Protein AF-A0A654ZUM0-F1 (afdb_monomer_lite)

Sequence (142 aa):
MLRLLRTVGMHHALGLRAAYLPCRLAPHVGALTTSLDLASGALTAGAVFERIWLRTTLLGAELQPFAASAVLSLPACEWVAPHVRAALVGGWNLLAPGHWPMMVFRIGHARAPSVRTMRQSVEAYCYAPAERSGSDSESRFA

Organism: Mycobacterium tuberculosis (NCBI:txid1773)

Secondary structure (DSSP, 8-state):
-TTGGGTSSHHHHHHIIIIIHHHHT-SEEEEEEESS-HHHHHHHHHHHHHHHHHHHHHTT-EEEEE-HHHHTTSTT-TTS-HHHHHHHHHHHHHHSTTSEEEEEEEEE--PPPS--PPPPPGGGT---PPP-----------

Foldseek 3Di:
DVVVVVPPCVVVVCCCVVPVVCCVPFPDKDWDWALDPPPVSQVVSVVVVVVVQVVLVVVQKHKDKDQCLQVLLDPVVVVRDPVSNVVSVVVVCVVPNNIRTHIMMGMGHDDDDPDDDDDDDPVVVDDDPPDPPDPPPDDDDD

InterPro domains:
  IPR000415 Nitroreductase-like [G3DSA:3.40.109.10] (1-128)

Structure (mmCIF, N/CA/C/O backbone):
data_AF-A0A654ZUM0-F1
#
_entry.id   AF-A0A654ZUM0-F1
#
loop_
_atom_site.group_PDB
_atom_site.id
_atom_site.type_symbol
_atom_site.label_atom_id
_atom_site.label_alt_id
_atom_site.label_comp_id
_atom_site.label_asym_id
_atom_site.label_entity_id
_atom_site.label_seq_id
_atom_site.pdbx_PDB_ins_code
_atom_site.Cartn_x
_atom_site.Cartn_y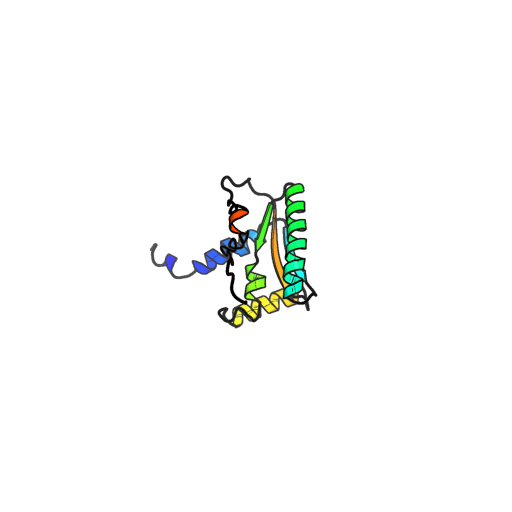
_atom_site.Cartn_z
_atom_site.occupancy
_atom_site.B_iso_or_equiv
_atom_site.auth_seq_id
_atom_site.auth_comp_id
_atom_site.auth_asym_id
_atom_site.auth_atom_id
_atom_site.pdbx_PDB_model_num
ATOM 1 N N . MET A 1 1 ? -1.273 -36.379 -12.885 1.00 46.31 1 MET A N 1
ATOM 2 C CA . MET A 1 1 ? -2.043 -35.151 -13.201 1.00 46.31 1 MET A CA 1
ATOM 3 C C . MET A 1 1 ? -1.848 -34.012 -12.186 1.00 46.31 1 MET A C 1
ATOM 5 O O . MET A 1 1 ? -1.555 -32.908 -12.612 1.00 46.31 1 MET A O 1
ATOM 9 N N . LEU A 1 2 ? -1.880 -34.252 -10.864 1.00 50.09 2 LEU A N 1
ATOM 10 C CA . LEU A 1 2 ? -1.673 -33.217 -9.818 1.00 50.09 2 LEU A CA 1
ATOM 11 C C . LEU A 1 2 ? -0.247 -32.623 -9.703 1.00 50.09 2 LEU A C 1
ATOM 13 O O . LEU A 1 2 ? -0.068 -31.580 -9.083 1.00 50.09 2 LEU A O 1
ATOM 17 N N . ARG A 1 3 ? 0.778 -33.262 -10.288 1.00 52.25 3 ARG A N 1
ATOM 18 C CA . ARG A 1 3 ? 2.171 -32.768 -10.241 1.00 52.25 3 ARG A CA 1
ATOM 19 C C . ARG A 1 3 ? 2.503 -31.730 -11.319 1.00 52.25 3 ARG A C 1
ATOM 21 O O . ARG A 1 3 ? 3.355 -30.890 -11.071 1.00 52.25 3 ARG A O 1
ATOM 28 N N . LEU A 1 4 ? 1.815 -31.753 -12.465 1.00 51.53 4 LEU A N 1
ATOM 29 C CA . LEU A 1 4 ? 2.068 -30.820 -13.575 1.00 51.53 4 LEU A CA 1
ATOM 30 C C . LEU A 1 4 ? 1.435 -29.436 -13.330 1.00 51.53 4 LEU A C 1
ATOM 32 O O . LEU A 1 4 ? 2.000 -28.415 -13.700 1.00 51.53 4 LEU A O 1
ATOM 36 N N . LEU A 1 5 ? 0.308 -29.402 -12.610 1.00 52.12 5 LEU A N 1
ATOM 37 C CA . LEU A 1 5 ? -0.351 -28.172 -12.142 1.00 52.12 5 LEU A CA 1
ATOM 38 C C . LEU A 1 5 ? 0.453 -27.425 -11.063 1.00 52.12 5 LEU A C 1
ATOM 40 O O . LEU A 1 5 ? 0.107 -26.307 -10.692 1.00 52.12 5 LEU A O 1
ATOM 44 N N . ARG A 1 6 ? 1.516 -28.042 -10.528 1.00 51.44 6 ARG A N 1
ATOM 45 C CA . ARG A 1 6 ? 2.314 -27.476 -9.436 1.00 51.44 6 ARG A CA 1
ATOM 46 C C . ARG A 1 6 ? 3.416 -26.531 -9.922 1.00 51.44 6 ARG A C 1
ATOM 48 O O . ARG A 1 6 ? 3.895 -25.722 -9.135 1.00 51.44 6 ARG A O 1
ATOM 55 N N . THR A 1 7 ? 3.806 -26.629 -11.190 1.00 55.41 7 THR A N 1
ATOM 56 C CA . THR A 1 7 ? 5.035 -26.016 -11.717 1.00 55.41 7 THR A CA 1
ATOM 57 C C . THR A 1 7 ? 4.796 -24.838 -12.656 1.00 55.41 7 THR A C 1
ATOM 59 O O . THR A 1 7 ? 5.645 -23.956 -12.725 1.00 55.41 7 THR A O 1
ATOM 62 N N . VAL A 1 8 ? 3.640 -24.747 -13.321 1.00 55.69 8 VAL A N 1
ATOM 63 C CA . VAL A 1 8 ? 3.346 -23.656 -14.266 1.00 55.69 8 VAL A CA 1
ATOM 64 C C . VAL A 1 8 ? 2.088 -22.920 -13.808 1.00 55.69 8 VAL A C 1
ATOM 66 O O . VAL A 1 8 ? 1.003 -23.486 -13.787 1.00 55.69 8 VAL A O 1
ATOM 69 N N . GLY A 1 9 ? 2.236 -21.660 -13.388 1.00 59.22 9 GLY A N 1
ATOM 70 C CA . GLY A 1 9 ? 1.107 -20.770 -13.077 1.00 59.22 9 GLY A CA 1
ATOM 71 C C . GLY A 1 9 ? 0.730 -20.607 -11.598 1.00 59.22 9 GLY A C 1
ATOM 72 O O . GLY A 1 9 ? -0.025 -19.692 -11.281 1.00 59.22 9 GLY A O 1
ATOM 73 N N . MET A 1 10 ? 1.287 -21.390 -10.664 1.00 63.22 10 MET A N 1
ATOM 74 C CA . MET A 1 10 ? 0.964 -21.250 -9.228 1.00 63.22 10 MET A CA 1
ATOM 75 C C . MET A 1 10 ? 1.381 -19.882 -8.656 1.00 63.22 10 MET A C 1
ATOM 77 O O . MET A 1 10 ? 0.653 -19.289 -7.867 1.00 63.22 10 MET A O 1
ATOM 81 N N . HIS A 1 11 ? 2.526 -19.340 -9.081 1.00 67.19 11 HIS A N 1
ATOM 82 C CA . HIS A 1 11 ? 2.980 -18.011 -8.656 1.00 67.19 11 HIS A CA 1
ATOM 83 C C . HIS A 1 11 ? 2.097 -16.888 -9.227 1.00 67.19 11 HIS A C 1
ATOM 85 O O . HIS A 1 11 ? 1.801 -15.920 -8.529 1.00 67.19 11 HIS A O 1
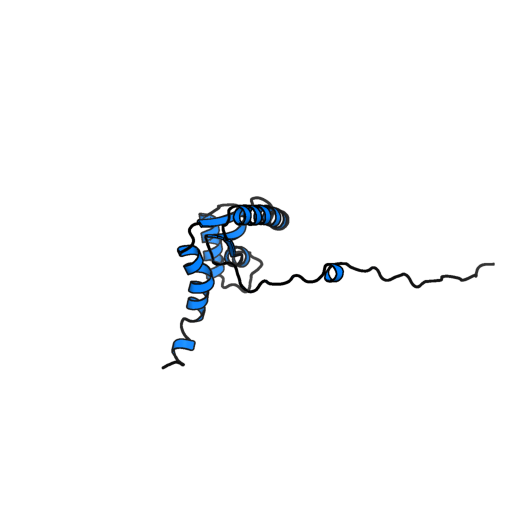ATOM 91 N N . HIS A 1 12 ? 1.580 -17.053 -10.449 1.00 67.69 12 HIS A N 1
ATOM 92 C CA . HIS A 1 12 ? 0.560 -16.158 -10.996 1.00 67.69 12 HIS A CA 1
ATOM 93 C C . HIS A 1 12 ? -0.762 -16.273 -10.234 1.00 67.69 12 HIS A C 1
ATOM 95 O O . HIS A 1 12 ? -1.378 -15.253 -9.944 1.00 67.69 12 HIS A O 1
ATOM 101 N N . ALA A 1 13 ? -1.170 -17.481 -9.838 1.00 72.69 13 ALA A N 1
ATOM 102 C CA . ALA A 1 13 ? -2.352 -17.687 -9.003 1.00 72.69 13 ALA A CA 1
ATOM 103 C C . ALA A 1 13 ? -2.206 -17.029 -7.618 1.00 72.69 13 ALA A C 1
ATOM 105 O O . ALA A 1 13 ? -3.182 -16.491 -7.090 1.00 72.69 13 ALA A O 1
ATOM 106 N N . LEU A 1 14 ? -0.991 -17.001 -7.055 1.00 73.81 14 LEU A N 1
ATOM 107 C CA . LEU A 1 14 ? -0.695 -16.262 -5.826 1.00 73.81 14 LEU A CA 1
ATOM 108 C C . LEU A 1 14 ? -0.869 -14.757 -6.026 1.00 73.81 14 LEU A C 1
ATOM 110 O O . LEU A 1 14 ? -1.609 -14.149 -5.264 1.00 73.81 14 LEU A O 1
ATOM 114 N N . GLY A 1 15 ? -0.275 -14.159 -7.062 1.00 72.88 15 GLY A N 1
ATOM 115 C CA . GLY A 1 15 ? -0.465 -12.730 -7.358 1.00 72.88 15 GLY A CA 1
ATOM 116 C C . GLY A 1 15 ? -1.926 -12.375 -7.664 1.00 72.88 15 GLY A C 1
ATOM 117 O O . GLY A 1 15 ? -2.449 -11.368 -7.175 1.00 72.88 15 GLY A O 1
ATOM 118 N N . LEU A 1 16 ? -2.613 -13.253 -8.401 1.00 79.31 16 LEU A N 1
ATOM 119 C CA . LEU A 1 16 ? -4.029 -13.127 -8.726 1.00 79.31 16 LEU A CA 1
ATOM 120 C C . LEU A 1 16 ? -4.880 -13.078 -7.454 1.00 79.31 16 LEU A C 1
ATOM 122 O O . LEU A 1 16 ? -5.684 -12.167 -7.287 1.00 79.31 16 LEU A O 1
ATOM 126 N N . ARG A 1 17 ? -4.694 -14.035 -6.541 1.00 80.12 17 ARG A N 1
ATOM 127 C CA . ARG A 1 17 ? -5.474 -14.128 -5.301 1.00 80.12 17 ARG A CA 1
ATOM 128 C C . ARG A 1 17 ? -5.042 -13.106 -4.250 1.00 80.12 17 ARG A C 1
ATOM 130 O O . ARG A 1 17 ? -5.883 -12.660 -3.479 1.00 80.12 17 ARG A O 1
ATOM 137 N N . ALA A 1 18 ? -3.758 -12.771 -4.175 1.00 77.31 18 ALA A N 1
ATOM 138 C CA . ALA A 1 18 ? -3.220 -11.929 -3.113 1.00 77.31 18 ALA A CA 1
ATOM 139 C C . ALA A 1 18 ? -3.453 -10.438 -3.362 1.00 77.31 18 ALA A C 1
ATOM 141 O O . ALA A 1 18 ? -3.658 -9.711 -2.398 1.00 77.31 18 ALA A O 1
ATOM 142 N N . ALA A 1 19 ? -3.438 -9.987 -4.619 1.00 80.25 19 ALA A N 1
ATOM 143 C CA . ALA A 1 19 ? -3.530 -8.564 -4.943 1.00 80.25 19 ALA A CA 1
ATOM 144 C C . ALA A 1 19 ? -4.611 -8.258 -5.987 1.00 80.25 19 ALA A C 1
ATOM 146 O O . ALA A 1 19 ? -5.499 -7.450 -5.729 1.00 80.25 19 ALA A O 1
ATOM 147 N N . TYR A 1 20 ? -4.592 -8.923 -7.147 1.00 84.50 20 TYR A N 1
ATOM 148 C CA . TYR A 1 20 ? -5.469 -8.541 -8.262 1.00 84.50 20 TYR A CA 1
ATOM 149 C C . TYR A 1 20 ? -6.960 -8.736 -7.959 1.00 84.50 20 TYR A C 1
ATOM 151 O O . TYR A 1 20 ? -7.751 -7.805 -8.099 1.00 84.50 20 TYR A O 1
ATOM 159 N N . LEU A 1 21 ? -7.355 -9.937 -7.536 1.00 84.75 21 LEU A N 1
ATOM 160 C CA . LEU A 1 21 ? -8.750 -10.281 -7.277 1.00 84.75 21 LEU A CA 1
ATOM 161 C C . LEU A 1 21 ? -9.317 -9.517 -6.066 1.00 84.75 21 LEU A C 1
ATOM 163 O O . LEU A 1 21 ? -10.408 -8.964 -6.200 1.00 84.75 21 LEU A O 1
ATOM 167 N N . PRO A 1 22 ? -8.601 -9.385 -4.927 1.00 83.50 22 PRO A N 1
ATOM 168 C CA . PRO A 1 22 ? -9.052 -8.542 -3.823 1.00 83.50 22 PRO A CA 1
ATOM 169 C C . PRO A 1 22 ? -9.267 -7.083 -4.217 1.00 83.50 22 PRO A C 1
ATOM 171 O O . PRO A 1 22 ? -10.251 -6.496 -3.776 1.00 83.50 22 PRO A O 1
ATOM 174 N N . CYS A 1 23 ? -8.389 -6.504 -5.044 1.00 85.50 23 CYS A N 1
ATOM 175 C CA . CYS A 1 23 ? -8.551 -5.132 -5.523 1.00 85.50 23 CYS A CA 1
ATOM 176 C C . CYS A 1 23 ? -9.704 -5.003 -6.525 1.00 85.50 23 CYS A C 1
ATOM 178 O O . CYS A 1 23 ? -10.459 -4.043 -6.451 1.00 85.50 23 CYS A O 1
ATOM 180 N N . ARG A 1 24 ? -9.893 -5.976 -7.426 1.00 87.00 24 ARG A N 1
ATOM 181 C CA . ARG A 1 24 ? -11.007 -5.974 -8.392 1.00 87.00 24 ARG A CA 1
ATOM 182 C C . ARG A 1 24 ? -12.383 -6.116 -7.752 1.00 87.00 24 ARG A C 1
ATOM 184 O O . ARG A 1 24 ? -13.346 -5.592 -8.294 1.00 87.00 24 ARG A O 1
ATOM 191 N N . LEU A 1 25 ? -12.480 -6.864 -6.658 1.00 87.75 25 LEU A N 1
ATOM 192 C CA . LEU A 1 25 ? -13.742 -7.113 -5.958 1.00 87.75 25 LEU A CA 1
ATOM 193 C C . LEU A 1 25 ? -13.992 -6.130 -4.808 1.00 87.75 25 LEU A C 1
ATOM 195 O O . LEU A 1 25 ? -15.036 -6.200 -4.163 1.00 87.75 25 LEU A O 1
ATOM 199 N N . ALA A 1 26 ? -13.035 -5.253 -4.500 1.00 88.44 26 ALA A N 1
ATOM 200 C CA . ALA A 1 26 ? -13.218 -4.262 -3.455 1.00 88.44 26 ALA A CA 1
ATOM 201 C C . ALA A 1 26 ? -14.190 -3.166 -3.915 1.00 88.44 26 ALA A C 1
ATOM 203 O O . ALA A 1 26 ? -14.039 -2.663 -5.027 1.00 88.44 26 ALA A O 1
ATOM 204 N N . PRO A 1 27 ? -15.121 -2.728 -3.048 1.00 90.12 27 PRO A N 1
ATOM 205 C CA . PRO A 1 27 ? -15.929 -1.538 -3.301 1.00 90.12 27 PRO A CA 1
ATOM 206 C C . PRO A 1 27 ? -15.075 -0.294 -3.561 1.00 90.12 27 PRO A C 1
ATOM 208 O O . PRO A 1 27 ? -15.411 0.526 -4.413 1.00 90.12 27 PRO A O 1
ATOM 211 N N . HIS A 1 28 ? -13.954 -0.168 -2.843 1.00 94.00 28 HIS A N 1
ATOM 212 C CA . HIS A 1 28 ? -13.049 0.963 -2.983 1.00 94.00 28 HIS A CA 1
ATOM 213 C C . HIS A 1 28 ? -11.590 0.512 -2.988 1.00 94.00 28 HIS A C 1
ATOM 215 O O . HIS A 1 28 ? -11.168 -0.328 -2.187 1.00 94.00 28 HIS A O 1
ATOM 221 N N . VAL A 1 29 ? -10.805 1.130 -3.866 1.00 94.56 29 VAL A N 1
ATOM 222 C CA . VAL A 1 29 ? -9.347 1.016 -3.918 1.00 94.56 29 VAL A CA 1
ATOM 223 C C . VAL A 1 29 ? -8.779 2.425 -3.845 1.00 94.56 29 VAL A C 1
ATOM 225 O O . VAL A 1 29 ? -9.236 3.317 -4.556 1.00 94.56 29 VAL A O 1
ATOM 228 N N . GLY A 1 30 ? -7.805 2.620 -2.966 1.00 94.75 30 GLY A N 1
ATOM 229 C CA . GLY A 1 30 ? -7.105 3.879 -2.781 1.00 94.75 30 GLY A CA 1
ATOM 230 C C . GLY A 1 30 ? -5.612 3.722 -3.024 1.00 94.75 30 GLY A C 1
ATOM 231 O O . GLY A 1 30 ? -5.037 2.646 -2.846 1.00 94.75 30 GLY A O 1
ATOM 232 N N . ALA A 1 31 ? -4.987 4.822 -3.422 1.00 95.62 31 ALA A N 1
ATOM 233 C CA . ALA A 1 31 ? -3.549 4.935 -3.562 1.00 95.62 31 ALA A CA 1
ATOM 234 C C . ALA A 1 31 ? -3.074 6.137 -2.746 1.00 95.62 31 ALA A C 1
ATOM 236 O O . ALA A 1 31 ? -3.634 7.226 -2.848 1.00 95.62 31 ALA A O 1
ATOM 237 N N . LEU A 1 32 ? -2.056 5.922 -1.919 1.00 96.38 32 LEU A N 1
ATOM 238 C CA . LEU A 1 32 ? -1.381 6.957 -1.156 1.00 96.38 32 LEU A CA 1
ATOM 239 C C . LEU A 1 32 ? -0.048 7.266 -1.829 1.00 96.38 32 LEU A C 1
ATOM 241 O O . LEU A 1 32 ? 0.767 6.366 -2.058 1.00 96.38 32 LEU A O 1
ATOM 245 N N . THR A 1 33 ? 0.165 8.542 -2.121 1.00 96.44 33 THR A N 1
ATOM 246 C CA . THR A 1 33 ? 1.393 9.066 -2.715 1.00 96.44 33 THR A CA 1
ATOM 247 C C . THR A 1 33 ? 1.823 10.329 -1.977 1.00 96.44 33 THR A C 1
ATOM 249 O O . THR A 1 33 ? 1.062 10.891 -1.188 1.00 96.44 33 THR A O 1
ATOM 252 N N . THR A 1 34 ? 3.057 10.767 -2.197 1.00 95.94 34 THR A N 1
ATOM 253 C CA . THR A 1 34 ? 3.602 11.971 -1.562 1.00 95.94 34 THR A CA 1
ATOM 254 C C . THR A 1 34 ? 4.476 12.753 -2.532 1.00 95.94 34 THR A C 1
ATOM 256 O O . THR A 1 34 ? 5.147 12.168 -3.376 1.00 95.94 34 THR A O 1
ATOM 259 N N . SER A 1 35 ? 4.461 14.077 -2.415 1.00 95.31 35 SER A N 1
ATOM 260 C CA . SER A 1 35 ? 5.386 14.976 -3.117 1.00 95.31 35 SER A CA 1
ATOM 261 C C . SER A 1 35 ? 6.640 15.294 -2.295 1.00 95.31 35 SER A C 1
ATOM 263 O O . SER A 1 35 ? 7.533 15.980 -2.783 1.00 95.31 35 SER A O 1
ATOM 265 N N . LEU A 1 36 ? 6.699 14.834 -1.041 1.00 95.31 36 LEU A N 1
ATOM 266 C CA . LEU A 1 36 ? 7.875 14.979 -0.184 1.00 95.31 36 LEU A CA 1
ATOM 267 C C . LEU A 1 36 ? 9.005 14.062 -0.661 1.00 95.31 36 LEU A C 1
ATOM 269 O O . LEU A 1 36 ? 8.776 13.129 -1.430 1.00 95.31 36 LEU A O 1
ATOM 273 N N . ASP A 1 37 ? 10.217 14.287 -0.157 1.00 93.19 37 ASP A N 1
ATOM 274 C CA . ASP A 1 37 ? 11.297 13.316 -0.316 1.00 93.19 37 ASP A CA 1
ATOM 275 C C . ASP A 1 37 ? 10.896 11.943 0.256 1.00 93.19 37 ASP A C 1
ATOM 277 O O . ASP A 1 37 ? 10.006 11.832 1.101 1.00 93.19 37 ASP A O 1
ATOM 281 N N . LEU A 1 38 ? 11.555 10.877 -0.201 1.00 88.00 38 LEU A N 1
ATOM 282 C CA . LEU A 1 38 ? 11.152 9.510 0.128 1.00 88.00 38 LEU A CA 1
ATOM 283 C C . LEU A 1 38 ? 11.186 9.211 1.639 1.00 88.00 38 LEU A C 1
ATOM 285 O O . LEU A 1 38 ? 10.318 8.489 2.129 1.00 88.00 38 LEU A O 1
ATOM 289 N N . ALA A 1 39 ? 12.151 9.760 2.383 1.00 90.19 39 ALA A N 1
ATOM 290 C CA . ALA A 1 39 ? 12.314 9.470 3.806 1.00 90.19 39 ALA A CA 1
ATOM 291 C C . ALA A 1 39 ? 11.255 10.192 4.652 1.00 90.19 39 ALA A C 1
ATOM 293 O O . ALA A 1 39 ? 10.503 9.548 5.391 1.00 90.19 39 ALA A O 1
ATOM 294 N N . SER A 1 40 ? 11.129 11.513 4.498 1.00 93.19 40 SER A N 1
ATOM 295 C CA . SER A 1 40 ? 10.108 12.308 5.200 1.00 93.19 40 SER A CA 1
ATOM 296 C C . SER A 1 40 ? 8.699 11.928 4.745 1.00 93.19 40 SER A C 1
ATOM 298 O O . SER A 1 40 ? 7.751 11.877 5.538 1.00 93.19 40 SER A O 1
ATOM 300 N N . GLY A 1 41 ? 8.569 11.622 3.454 1.00 93.19 41 GLY A N 1
ATOM 301 C CA . GLY A 1 41 ? 7.354 11.160 2.811 1.00 93.19 41 GLY A CA 1
ATOM 302 C C . GLY A 1 41 ? 6.850 9.852 3.398 1.00 93.19 41 GLY A C 1
ATOM 303 O O . GLY A 1 41 ? 5.669 9.777 3.717 1.00 93.19 41 GLY A O 1
ATOM 304 N N . ALA A 1 42 ? 7.720 8.865 3.626 1.00 92.25 42 ALA A N 1
ATOM 305 C CA . ALA A 1 42 ? 7.331 7.587 4.220 1.00 92.25 42 ALA A CA 1
ATOM 306 C C . ALA A 1 42 ? 6.776 7.742 5.647 1.00 92.25 42 ALA A C 1
ATOM 308 O O . ALA A 1 42 ? 5.731 7.171 5.963 1.00 92.25 42 ALA A O 1
ATOM 309 N N . LEU A 1 43 ? 7.424 8.549 6.497 1.00 94.81 43 LEU A N 1
ATOM 310 C CA . LEU A 1 43 ? 6.954 8.806 7.866 1.00 94.81 43 LEU A CA 1
ATOM 311 C C . LEU A 1 43 ? 5.605 9.535 7.873 1.00 94.81 43 LEU A C 1
ATOM 313 O O . LEU A 1 43 ? 4.662 9.119 8.549 1.00 94.81 43 LEU A O 1
ATOM 317 N N . THR A 1 44 ? 5.494 10.593 7.068 1.00 95.75 44 THR A N 1
ATOM 318 C CA . THR A 1 44 ? 4.261 11.383 6.952 1.00 95.75 44 THR A CA 1
ATOM 319 C C . THR A 1 44 ? 3.122 10.542 6.378 1.00 95.75 44 THR A C 1
ATOM 321 O O . THR A 1 44 ? 2.005 10.565 6.895 1.00 95.75 44 THR A O 1
ATOM 324 N N . ALA A 1 45 ? 3.405 9.748 5.344 1.00 95.06 45 ALA A N 1
ATOM 325 C CA . ALA A 1 45 ? 2.449 8.830 4.742 1.00 95.06 45 ALA A CA 1
ATOM 326 C C . ALA A 1 45 ? 1.982 7.771 5.742 1.00 95.06 45 ALA A C 1
ATOM 328 O O . ALA A 1 45 ? 0.792 7.481 5.777 1.00 95.06 45 ALA A O 1
ATOM 329 N N . GLY A 1 46 ? 2.870 7.249 6.594 1.00 95.19 46 GLY A N 1
ATOM 330 C CA . GLY A 1 46 ? 2.503 6.341 7.681 1.00 95.19 46 GLY A CA 1
ATOM 331 C C . GLY A 1 46 ? 1.467 6.952 8.628 1.00 95.19 46 GLY A C 1
ATOM 332 O O . GLY A 1 46 ? 0.416 6.355 8.853 1.00 95.19 46 GLY A O 1
ATOM 333 N N .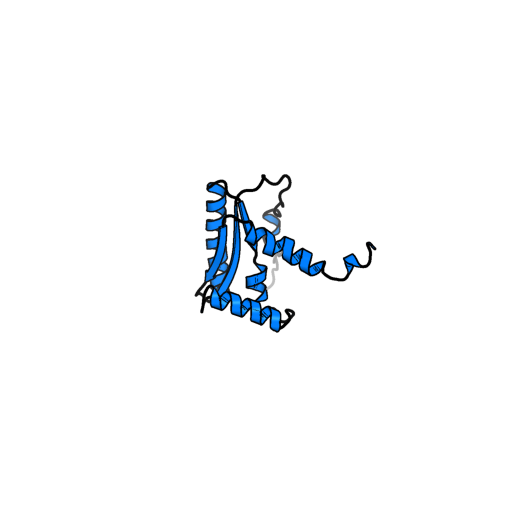 ALA A 1 47 ? 1.709 8.178 9.102 1.00 96.88 47 ALA A N 1
ATOM 334 C CA . ALA A 1 47 ? 0.786 8.884 9.994 1.00 96.88 47 ALA A CA 1
ATOM 335 C C . ALA A 1 47 ? -0.562 9.207 9.321 1.00 96.88 47 ALA A C 1
ATOM 337 O O . ALA A 1 47 ? -1.628 9.087 9.928 1.00 96.88 47 ALA A O 1
ATOM 338 N N . VAL A 1 48 ? -0.543 9.607 8.046 1.00 96.88 48 VAL A N 1
ATOM 339 C CA . VAL A 1 48 ? -1.768 9.837 7.262 1.00 96.88 48 VAL A CA 1
ATOM 340 C C . VAL A 1 48 ? -2.528 8.529 7.049 1.00 96.88 48 VAL A C 1
ATOM 342 O O . VAL A 1 48 ? -3.748 8.489 7.209 1.00 96.88 48 VAL A O 1
ATOM 345 N N . PHE A 1 49 ? -1.821 7.451 6.725 1.00 97.38 49 PHE A N 1
ATOM 346 C CA . PHE A 1 49 ? -2.414 6.145 6.483 1.00 97.38 49 PHE A CA 1
ATOM 347 C C . PHE A 1 49 ? -3.061 5.563 7.740 1.00 97.38 49 PHE A C 1
ATOM 349 O O . PHE A 1 49 ? -4.162 5.022 7.663 1.00 97.38 49 PHE A O 1
ATOM 356 N N . GLU A 1 50 ? -2.441 5.743 8.906 1.00 97.06 50 GLU A N 1
ATOM 357 C CA . GLU A 1 50 ? -3.041 5.393 10.194 1.00 97.06 50 GLU A CA 1
ATOM 358 C C . GLU A 1 50 ? -4.388 6.099 10.393 1.00 97.06 50 GLU A C 1
ATOM 360 O O . GLU A 1 50 ? -5.381 5.455 10.731 1.00 97.06 50 GLU A O 1
ATOM 365 N N . ARG A 1 51 ? -4.470 7.405 10.104 1.00 97.50 51 ARG A N 1
ATOM 366 C CA . ARG A 1 51 ? -5.730 8.164 10.204 1.00 97.50 51 ARG A CA 1
ATOM 367 C C . ARG A 1 51 ? -6.794 7.644 9.240 1.00 97.50 51 ARG A C 1
ATOM 369 O O . ARG A 1 51 ? -7.953 7.516 9.636 1.00 97.50 51 ARG A O 1
ATOM 376 N N . ILE A 1 52 ? -6.411 7.325 8.001 1.00 96.75 52 ILE A N 1
ATOM 377 C CA . ILE A 1 52 ? -7.311 6.710 7.010 1.00 96.75 52 ILE A CA 1
ATOM 378 C C . ILE A 1 52 ? -7.841 5.380 7.547 1.00 96.75 52 ILE A C 1
ATOM 380 O O . ILE A 1 52 ? -9.047 5.132 7.499 1.00 96.75 52 ILE A O 1
ATOM 384 N N . TRP A 1 53 ? -6.962 4.542 8.093 1.00 96.25 53 TRP A N 1
ATOM 385 C CA . TRP A 1 53 ? -7.336 3.245 8.639 1.00 96.25 53 TRP A CA 1
ATOM 386 C C . TRP A 1 53 ? -8.288 3.392 9.820 1.00 96.25 53 TRP A C 1
ATOM 388 O O . TRP A 1 53 ? -9.396 2.862 9.771 1.00 96.25 53 TRP A O 1
ATOM 398 N N . LEU A 1 54 ? -7.921 4.169 10.840 1.00 96.44 54 LEU A N 1
ATOM 399 C CA . LEU A 1 54 ? -8.761 4.396 12.016 1.00 96.44 54 LEU A CA 1
ATOM 400 C C . LEU A 1 54 ? -10.135 4.947 11.624 1.00 96.44 54 LEU A C 1
ATOM 402 O O . LEU A 1 54 ? -11.154 4.479 12.131 1.00 96.44 54 LEU A O 1
ATOM 406 N N . ARG A 1 55 ? -10.190 5.892 10.676 1.00 97.31 55 ARG A N 1
ATOM 407 C CA . ARG A 1 55 ? -11.462 6.438 10.194 1.00 97.31 55 ARG A CA 1
ATOM 408 C C . ARG A 1 55 ? -12.296 5.395 9.457 1.00 97.31 55 ARG A C 1
ATOM 410 O O . ARG A 1 55 ? -13.501 5.346 9.670 1.00 97.31 55 ARG A O 1
ATOM 417 N N . THR A 1 56 ? -11.671 4.564 8.628 1.00 95.44 56 THR A N 1
ATOM 418 C CA . THR A 1 56 ? -12.346 3.471 7.912 1.00 95.44 56 THR A CA 1
ATOM 419 C C . THR A 1 56 ? -12.963 2.477 8.896 1.00 95.44 56 THR A C 1
ATOM 421 O O . THR A 1 56 ? -14.141 2.143 8.773 1.00 95.44 56 THR A O 1
ATOM 424 N N . THR A 1 57 ? -12.212 2.099 9.933 1.00 93.50 57 THR A N 1
ATOM 425 C CA . THR A 1 57 ? -12.691 1.223 11.010 1.00 93.50 57 THR A CA 1
ATOM 426 C C . THR A 1 57 ? -13.872 1.840 11.761 1.00 93.50 57 THR A C 1
ATOM 428 O O . THR A 1 57 ? -14.868 1.163 12.001 1.00 93.50 57 THR A O 1
ATOM 431 N N . LEU A 1 58 ? -13.808 3.135 12.098 1.00 96.06 58 LEU A N 1
ATOM 432 C CA . LEU A 1 58 ? -14.911 3.846 12.763 1.00 96.06 58 LEU A CA 1
ATOM 433 C C . LEU A 1 58 ? -16.195 3.887 11.921 1.00 96.06 58 LEU A C 1
ATOM 435 O O . LEU A 1 58 ? -17.284 3.972 12.479 1.00 96.06 58 LEU A O 1
ATOM 439 N N . LEU A 1 59 ? -16.077 3.819 10.595 1.00 95.25 59 LEU A N 1
ATOM 440 C CA . LEU A 1 59 ? -17.211 3.756 9.670 1.00 95.25 59 LEU A CA 1
ATOM 441 C C . LEU A 1 59 ? -17.748 2.325 9.471 1.00 95.25 59 LEU A C 1
ATOM 443 O O . LEU A 1 59 ? -18.627 2.118 8.638 1.00 95.25 59 LEU A O 1
ATOM 447 N N . GLY A 1 60 ? -17.239 1.335 10.212 1.00 93.56 60 GLY A N 1
ATOM 448 C CA . GLY A 1 60 ? -17.669 -0.063 10.098 1.00 93.56 60 GLY A CA 1
ATOM 449 C C . GLY A 1 60 ? -17.175 -0.761 8.828 1.00 93.56 60 GLY A C 1
ATOM 450 O O . GLY A 1 60 ? -17.760 -1.759 8.399 1.00 93.56 60 GLY A O 1
ATOM 451 N N . ALA A 1 61 ? -16.118 -0.233 8.209 1.00 93.94 61 ALA A N 1
ATOM 452 C CA . ALA A 1 61 ? -15.473 -0.821 7.047 1.00 93.94 61 ALA A CA 1
ATOM 453 C C . ALA A 1 61 ? -14.096 -1.392 7.410 1.00 93.94 61 ALA A C 1
ATOM 455 O O . ALA A 1 61 ? -13.450 -0.993 8.376 1.00 93.94 61 ALA A O 1
ATOM 456 N N . GLU A 1 62 ? -13.643 -2.332 6.593 1.00 93.00 62 GLU A N 1
ATOM 457 C CA . GLU A 1 62 ? -12.375 -3.029 6.736 1.00 93.00 62 GLU A CA 1
ATOM 458 C C . GLU A 1 62 ? -11.387 -2.517 5.695 1.00 93.00 62 GLU A C 1
ATOM 460 O O . GLU A 1 62 ? -11.721 -2.395 4.511 1.00 93.00 62 GLU A O 1
ATOM 465 N N . LEU A 1 63 ? -10.160 -2.250 6.138 1.00 94.25 63 LEU A N 1
ATOM 466 C CA . LEU A 1 63 ? -9.070 -1.778 5.294 1.00 94.25 63 LEU A CA 1
ATOM 467 C C . LEU A 1 63 ? -7.980 -2.845 5.198 1.00 94.25 63 LEU A C 1
ATOM 469 O O . LEU A 1 63 ? -7.547 -3.398 6.208 1.00 94.25 63 LEU A O 1
ATOM 473 N N . GLN A 1 64 ? -7.494 -3.103 3.983 1.00 93.12 64 GLN A N 1
ATOM 474 C CA . GLN A 1 64 ? -6.336 -3.968 3.759 1.00 93.12 64 GLN A CA 1
ATOM 475 C C . GLN A 1 64 ? -5.242 -3.228 2.968 1.00 93.12 64 GLN A C 1
ATOM 477 O O . GLN A 1 64 ? -5.501 -2.816 1.831 1.00 93.12 64 GLN A O 1
ATOM 482 N N . PRO A 1 65 ? -4.027 -3.080 3.533 1.00 93.94 65 PRO A N 1
ATOM 483 C CA . PRO A 1 65 ? -2.888 -2.476 2.848 1.00 93.94 65 PRO A CA 1
ATOM 484 C C . PRO A 1 65 ? -2.219 -3.436 1.854 1.00 93.94 65 PRO A C 1
ATOM 486 O O . PRO A 1 65 ? -2.093 -4.636 2.098 1.00 93.94 65 PRO A O 1
ATOM 489 N N . PHE A 1 66 ? -1.694 -2.866 0.773 1.00 92.56 66 PHE A N 1
ATOM 490 C CA . PHE A 1 66 ? -0.864 -3.497 -0.251 1.00 92.56 66 PHE A CA 1
ATOM 491 C C . PHE A 1 66 ? 0.332 -2.589 -0.572 1.00 92.56 66 PHE A C 1
ATOM 493 O O . PHE A 1 66 ? 0.280 -1.719 -1.441 1.00 92.56 66 PHE A O 1
ATOM 500 N N . ALA A 1 67 ? 1.442 -2.799 0.135 1.00 90.56 67 ALA A N 1
ATOM 501 C CA . ALA A 1 67 ? 2.654 -1.994 -0.039 1.00 90.56 67 ALA A CA 1
ATOM 502 C C . ALA A 1 67 ? 3.531 -2.446 -1.221 1.00 90.56 67 ALA A C 1
ATOM 504 O O . ALA A 1 67 ? 4.371 -1.686 -1.694 1.00 90.56 67 ALA A O 1
ATOM 505 N N . ALA A 1 68 ? 3.356 -3.683 -1.702 1.00 90.94 68 ALA A N 1
ATOM 506 C CA . ALA A 1 68 ? 4.297 -4.312 -2.628 1.00 90.94 68 ALA A CA 1
ATOM 507 C C . ALA A 1 68 ? 4.498 -3.510 -3.923 1.00 90.94 68 ALA A C 1
ATOM 509 O O . ALA A 1 68 ? 5.633 -3.294 -4.327 1.00 90.94 68 ALA A O 1
ATOM 510 N N . SER A 1 69 ? 3.431 -3.013 -4.556 1.00 92.00 69 SER A N 1
ATOM 511 C CA . SER A 1 69 ? 3.564 -2.237 -5.798 1.00 92.00 69 SER A CA 1
ATOM 512 C C . SER A 1 69 ? 4.324 -0.922 -5.610 1.00 92.00 69 SER A C 1
ATOM 514 O O . SER A 1 69 ? 4.976 -0.473 -6.548 1.00 92.00 69 SER A O 1
ATOM 516 N N . ALA A 1 70 ? 4.254 -0.304 -4.428 1.00 93.38 70 ALA A N 1
ATOM 517 C CA . ALA A 1 70 ? 5.012 0.898 -4.095 1.00 93.38 70 ALA A CA 1
ATOM 518 C C . ALA A 1 70 ? 6.483 0.551 -3.824 1.00 93.38 70 ALA A C 1
ATOM 520 O O . ALA A 1 70 ? 7.373 1.062 -4.499 1.00 93.38 70 ALA A O 1
ATOM 521 N N . VAL A 1 71 ? 6.742 -0.397 -2.919 1.00 92.62 71 VAL A N 1
ATOM 522 C CA . VAL A 1 71 ? 8.105 -0.791 -2.520 1.00 92.62 71 VAL A CA 1
ATOM 523 C C . VAL A 1 71 ? 8.902 -1.347 -3.699 1.00 92.62 71 VAL A C 1
ATOM 525 O O . VAL A 1 71 ? 10.028 -0.924 -3.933 1.00 92.62 71 VAL A O 1
ATOM 528 N N . LEU A 1 72 ? 8.311 -2.245 -4.492 1.00 93.75 72 LEU A N 1
ATOM 529 C CA . LEU A 1 72 ? 8.998 -2.899 -5.613 1.00 93.75 72 LEU A CA 1
ATOM 530 C C . LEU A 1 72 ? 9.240 -1.967 -6.812 1.00 93.75 72 LEU A C 1
ATOM 532 O O . LEU A 1 72 ? 9.952 -2.341 -7.742 1.00 93.75 72 LEU A O 1
ATOM 536 N N . SER A 1 73 ? 8.652 -0.767 -6.801 1.00 92.88 73 SER A N 1
ATOM 537 C CA . SER A 1 73 ? 8.934 0.279 -7.790 1.00 92.88 73 SER A CA 1
ATOM 538 C C . SER A 1 73 ? 10.179 1.103 -7.444 1.00 92.88 73 SER A C 1
ATOM 540 O O . SER A 1 73 ? 10.713 1.796 -8.310 1.00 92.88 73 SER A O 1
ATOM 542 N N . LEU A 1 74 ? 10.664 1.015 -6.199 1.00 89.38 74 LEU A N 1
ATOM 543 C CA . LEU A 1 74 ? 11.802 1.797 -5.734 1.00 89.38 74 LEU A CA 1
ATOM 544 C C . LEU A 1 74 ? 13.112 1.331 -6.391 1.00 89.38 74 LEU A C 1
ATOM 546 O O . LEU A 1 74 ? 13.323 0.125 -6.556 1.00 89.38 74 LEU A O 1
ATOM 550 N N . PRO A 1 75 ? 14.047 2.257 -6.683 1.00 85.56 75 PRO A N 1
ATOM 551 C CA . PRO A 1 75 ? 15.356 1.911 -7.239 1.00 85.56 75 PRO A CA 1
ATOM 552 C C . PRO A 1 75 ? 16.156 0.930 -6.372 1.00 85.56 75 PRO A C 1
ATOM 554 O O . PRO A 1 75 ? 16.843 0.071 -6.910 1.00 85.56 75 PRO A O 1
ATOM 557 N N . ALA A 1 76 ? 16.010 1.010 -5.044 1.00 87.38 76 ALA A N 1
ATOM 558 C CA . ALA A 1 76 ? 16.720 0.164 -4.080 1.00 87.38 76 ALA A CA 1
ATOM 559 C C . ALA A 1 76 ? 16.337 -1.330 -4.145 1.00 87.38 76 ALA A C 1
ATOM 561 O O . ALA A 1 76 ? 17.023 -2.179 -3.579 1.00 87.38 76 ALA A O 1
ATOM 562 N N . CYS A 1 77 ? 15.241 -1.682 -4.823 1.00 88.12 77 CYS A N 1
ATOM 563 C CA . CYS A 1 77 ? 14.828 -3.068 -5.034 1.00 88.12 77 CYS A CA 1
ATOM 564 C C . CYS A 1 77 ? 15.496 -3.652 -6.293 1.00 88.12 77 CYS A C 1
ATOM 566 O O . CYS A 1 77 ? 14.832 -3.992 -7.276 1.00 88.12 77 CYS A O 1
ATOM 568 N N . GLU A 1 78 ? 16.825 -3.769 -6.269 1.00 88.25 78 GLU A N 1
ATOM 569 C CA . GLU A 1 78 ? 17.638 -4.217 -7.414 1.00 88.25 78 GLU A CA 1
ATOM 570 C C . GLU A 1 78 ? 17.349 -5.664 -7.841 1.00 88.25 78 GLU A C 1
ATOM 572 O O . GLU A 1 78 ? 17.451 -6.004 -9.018 1.00 88.25 78 GLU A O 1
ATOM 577 N N . TRP A 1 79 ? 16.910 -6.499 -6.898 1.00 90.94 79 TRP A N 1
ATOM 578 C CA . TRP A 1 79 ? 16.531 -7.897 -7.120 1.00 90.94 79 TRP A CA 1
ATOM 579 C C . TRP A 1 79 ? 15.228 -8.065 -7.923 1.00 90.94 79 TRP A C 1
ATOM 581 O O . TRP A 1 79 ? 14.909 -9.170 -8.365 1.00 90.94 79 TRP A O 1
ATOM 591 N N . VAL A 1 80 ? 14.458 -6.990 -8.125 1.00 92.12 80 VAL A N 1
ATOM 592 C CA . VAL A 1 80 ? 13.255 -7.006 -8.965 1.00 92.12 80 VAL A CA 1
ATOM 593 C C . VAL A 1 80 ? 13.663 -6.937 -10.433 1.00 92.12 80 VAL A C 1
ATOM 595 O O . VAL A 1 80 ? 14.403 -6.041 -10.846 1.00 92.12 80 VAL A O 1
ATOM 598 N N . ALA A 1 81 ? 13.127 -7.855 -11.243 1.00 93.69 81 ALA A N 1
ATOM 599 C CA . ALA A 1 81 ? 13.400 -7.903 -12.675 1.00 93.69 81 ALA A CA 1
ATOM 600 C C . ALA A 1 81 ? 13.145 -6.528 -13.342 1.00 93.69 81 ALA A C 1
ATOM 602 O O . ALA A 1 81 ? 12.078 -5.942 -13.122 1.00 93.69 81 ALA A O 1
ATOM 603 N N . PRO A 1 82 ? 14.064 -6.015 -14.191 1.00 93.12 82 PRO A N 1
ATOM 604 C CA . PRO A 1 82 ? 13.989 -4.643 -14.704 1.00 93.12 82 PRO A CA 1
ATOM 605 C C . PRO A 1 82 ? 12.668 -4.292 -15.395 1.00 93.12 82 PRO A C 1
ATOM 607 O O . PRO A 1 82 ? 12.131 -3.210 -15.181 1.00 93.12 82 PRO A O 1
ATOM 610 N N . HIS A 1 83 ? 12.108 -5.222 -16.173 1.00 94.06 83 HIS A N 1
ATOM 611 C CA . HIS A 1 83 ? 10.834 -5.016 -16.866 1.00 94.06 83 HIS A CA 1
ATOM 612 C C . HIS A 1 83 ? 9.640 -4.916 -15.899 1.00 94.06 83 HIS A C 1
ATOM 614 O O . HIS A 1 83 ? 8.726 -4.132 -16.141 1.00 94.06 83 HIS A O 1
ATOM 620 N N . VAL A 1 84 ? 9.654 -5.657 -14.782 1.00 93.12 84 VAL A N 1
ATOM 621 C CA . VAL A 1 84 ? 8.614 -5.571 -13.742 1.00 93.12 84 VAL A CA 1
ATOM 622 C C . VAL A 1 84 ? 8.695 -4.224 -13.039 1.00 93.12 84 VAL A C 1
ATOM 624 O O . VAL A 1 84 ? 7.678 -3.548 -12.898 1.00 93.12 84 VAL A O 1
ATOM 627 N N . ARG A 1 85 ? 9.902 -3.796 -12.649 1.00 94.50 85 ARG A N 1
ATOM 628 C CA . ARG A 1 85 ? 10.103 -2.480 -12.029 1.00 94.50 85 ARG A CA 1
ATOM 629 C C . ARG A 1 85 ? 9.676 -1.356 -12.973 1.00 94.50 85 ARG A C 1
ATOM 631 O O . ARG A 1 85 ? 8.950 -0.466 -12.548 1.00 94.50 85 ARG A O 1
ATOM 638 N N . ALA A 1 86 ? 10.051 -1.425 -14.251 1.00 94.38 86 ALA A N 1
ATOM 639 C CA . ALA A 1 86 ? 9.643 -0.446 -15.258 1.00 94.38 86 ALA A CA 1
ATOM 640 C C . ALA A 1 86 ? 8.114 -0.376 -15.416 1.00 94.38 86 ALA A C 1
ATOM 642 O O . ALA A 1 86 ? 7.558 0.719 -15.466 1.00 94.38 86 ALA A O 1
ATOM 643 N N . ALA A 1 87 ? 7.424 -1.521 -15.425 1.00 95.44 87 ALA A N 1
ATOM 644 C CA . ALA A 1 87 ? 5.964 -1.561 -15.471 1.00 95.44 87 ALA A CA 1
ATOM 645 C C . ALA A 1 87 ? 5.319 -0.947 -14.215 1.00 95.44 87 ALA A C 1
ATOM 647 O O . ALA A 1 87 ? 4.356 -0.190 -14.331 1.00 95.44 87 ALA A O 1
ATOM 648 N N . LEU A 1 88 ? 5.859 -1.225 -13.022 1.00 94.81 88 LEU A N 1
ATOM 649 C CA . LEU A 1 88 ? 5.382 -0.634 -11.767 1.00 94.81 88 LEU A CA 1
ATOM 650 C C . LEU A 1 88 ? 5.583 0.885 -11.740 1.00 94.81 88 LEU A C 1
ATOM 652 O O . LEU A 1 88 ? 4.646 1.615 -11.427 1.00 94.81 88 LEU A O 1
ATOM 656 N N . VAL A 1 89 ? 6.775 1.363 -12.109 1.00 95.12 89 VAL A N 1
ATOM 657 C CA . VAL A 1 89 ? 7.086 2.798 -12.211 1.00 95.12 89 VAL A CA 1
ATOM 658 C C . VAL A 1 89 ? 6.174 3.476 -13.232 1.00 95.12 89 VAL A C 1
ATOM 660 O O . VAL A 1 89 ? 5.600 4.521 -12.942 1.00 95.12 89 VAL A O 1
ATOM 663 N N . GLY A 1 90 ? 5.978 2.861 -14.401 1.00 96.44 90 GLY A N 1
ATOM 664 C CA . GLY A 1 90 ? 5.059 3.360 -15.422 1.00 96.44 90 GLY A CA 1
ATOM 665 C C . GLY A 1 90 ? 3.623 3.475 -14.907 1.00 96.44 90 GLY A C 1
ATOM 666 O O . GLY A 1 90 ? 2.998 4.518 -15.069 1.00 96.44 90 GLY A O 1
ATOM 667 N N . GLY A 1 91 ? 3.120 2.446 -14.221 1.00 95.44 91 GLY A N 1
ATOM 668 C CA . GLY A 1 91 ? 1.786 2.464 -13.617 1.00 95.44 91 GLY A CA 1
ATOM 669 C C . GLY A 1 91 ? 1.613 3.575 -12.580 1.00 95.44 91 GLY A C 1
ATOM 670 O O . GLY A 1 91 ? 0.606 4.278 -12.593 1.00 95.44 91 GLY A O 1
ATOM 671 N N . TRP A 1 92 ? 2.608 3.786 -11.718 1.00 96.00 92 TRP A N 1
ATOM 672 C CA . TRP A 1 92 ? 2.576 4.875 -10.742 1.00 96.00 92 TRP A CA 1
ATOM 673 C C . TRP A 1 92 ? 2.662 6.257 -11.381 1.00 96.00 92 TRP A C 1
ATOM 675 O O . TRP A 1 92 ? 1.916 7.142 -10.977 1.00 96.00 92 TRP A O 1
ATOM 685 N N . ASN A 1 93 ? 3.481 6.429 -12.419 1.00 95.81 93 ASN A N 1
ATOM 686 C CA . ASN A 1 93 ? 3.548 7.682 -13.171 1.00 95.81 93 ASN A CA 1
ATOM 687 C C . ASN A 1 93 ? 2.223 8.015 -13.871 1.00 95.81 93 ASN A C 1
ATOM 689 O O . ASN A 1 93 ? 1.883 9.188 -13.989 1.00 95.81 93 ASN A O 1
ATOM 693 N N . LEU A 1 94 ? 1.464 7.004 -14.308 1.00 96.38 94 LEU A N 1
ATOM 694 C CA . LEU A 1 94 ? 0.115 7.203 -14.845 1.00 96.38 94 LEU A CA 1
ATOM 695 C C . LEU A 1 94 ? -0.894 7.604 -13.758 1.00 96.38 94 LEU A C 1
ATOM 697 O O . LEU A 1 94 ? -1.793 8.393 -14.031 1.00 96.38 94 LEU A O 1
ATOM 701 N N . LEU A 1 95 ? -0.764 7.061 -12.543 1.00 94.44 95 LEU A N 1
ATOM 702 C CA . LEU A 1 95 ? -1.683 7.332 -11.430 1.00 94.44 95 LEU A CA 1
ATOM 703 C C . LEU A 1 95 ? -1.418 8.676 -10.740 1.00 94.44 95 LEU A C 1
ATOM 705 O O . LEU A 1 95 ? -2.359 9.367 -10.362 1.00 94.44 95 LEU A O 1
ATOM 709 N N . ALA A 1 96 ? -0.150 9.017 -10.524 1.00 95.31 96 ALA A N 1
ATOM 710 C CA . ALA A 1 96 ? 0.277 10.190 -9.770 1.00 95.31 96 ALA A CA 1
ATOM 711 C C . ALA A 1 96 ? 1.652 10.671 -10.278 1.00 95.31 96 ALA A C 1
ATOM 713 O O . ALA A 1 96 ? 2.682 10.381 -9.661 1.00 95.31 96 ALA A O 1
ATOM 714 N N . PRO A 1 97 ? 1.694 11.377 -11.421 1.00 95.12 97 PRO A N 1
ATOM 715 C CA . PRO A 1 97 ? 2.947 11.805 -12.031 1.00 95.12 97 PRO A CA 1
ATOM 716 C C . PRO A 1 97 ? 3.719 12.751 -11.107 1.00 95.12 97 PRO A C 1
ATOM 718 O O . PRO A 1 97 ? 3.161 13.708 -10.580 1.00 95.12 97 PRO A O 1
ATOM 721 N N . GLY A 1 98 ? 5.017 12.491 -10.929 1.00 92.62 98 GLY A N 1
ATOM 722 C CA . GLY A 1 98 ? 5.897 13.319 -10.097 1.00 92.62 98 GLY A CA 1
ATOM 723 C C . GLY A 1 98 ? 5.763 13.098 -8.586 1.00 92.62 98 GLY A C 1
ATOM 724 O O . GLY A 1 98 ? 6.412 13.802 -7.818 1.00 92.62 98 GLY A O 1
ATOM 725 N N . HIS A 1 99 ? 4.956 12.129 -8.149 1.00 94.44 99 HIS A N 1
ATOM 726 C CA . HIS A 1 99 ? 4.807 11.772 -6.740 1.00 94.44 99 HIS A CA 1
ATOM 727 C C . HIS A 1 99 ? 5.449 10.415 -6.441 1.00 94.44 99 HIS A C 1
ATOM 729 O O . HIS A 1 99 ? 5.424 9.493 -7.256 1.00 94.44 99 HIS A O 1
ATOM 735 N N . TRP A 1 100 ? 5.964 10.261 -5.225 1.00 93.88 100 TRP A N 1
ATOM 736 C CA . TRP A 1 100 ? 6.449 8.981 -4.731 1.00 93.88 100 TRP A CA 1
ATOM 737 C C . TRP A 1 100 ? 5.284 8.078 -4.316 1.00 93.88 100 TRP A C 1
ATOM 739 O O . TRP A 1 100 ? 4.405 8.515 -3.562 1.00 93.88 100 TRP A O 1
ATOM 749 N N . PRO A 1 101 ? 5.276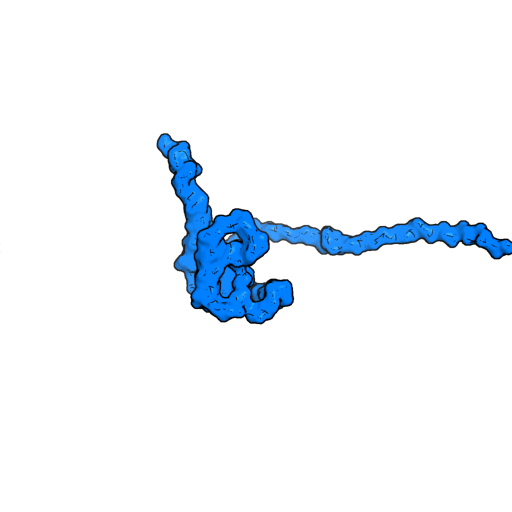 6.807 -4.744 1.00 95.25 101 PRO A N 1
ATOM 750 C CA . PRO A 1 101 ? 4.264 5.851 -4.329 1.00 95.25 101 PRO A CA 1
ATOM 751 C C . PRO A 1 101 ? 4.523 5.362 -2.906 1.00 95.25 101 PRO A C 1
ATOM 753 O O . PRO A 1 101 ? 5.624 4.918 -2.593 1.00 95.25 101 PRO A O 1
ATOM 756 N N . MET A 1 102 ? 3.502 5.404 -2.047 1.00 95.06 102 MET A N 1
ATOM 757 C CA . MET A 1 102 ? 3.622 4.985 -0.645 1.00 95.06 102 MET A CA 1
ATOM 758 C C . MET A 1 102 ? 2.894 3.669 -0.390 1.00 95.06 102 MET A C 1
ATOM 760 O O . MET A 1 102 ? 3.456 2.742 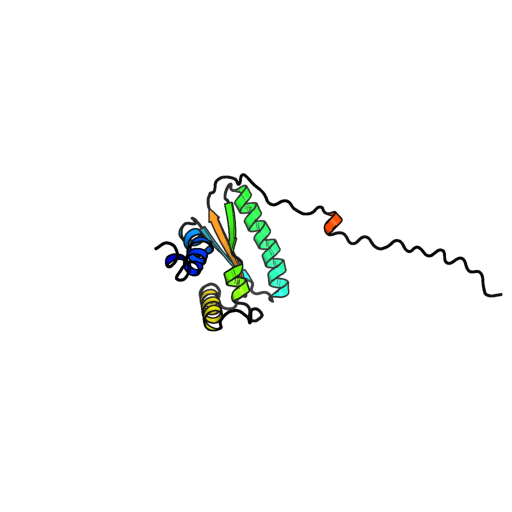0.190 1.00 95.06 102 MET A O 1
ATOM 764 N N . MET A 1 103 ? 1.632 3.566 -0.817 1.00 94.62 103 MET A N 1
ATOM 765 C CA . MET A 1 103 ? 0.810 2.390 -0.538 1.00 94.62 103 MET A CA 1
ATOM 766 C C . MET A 1 103 ? -0.405 2.315 -1.459 1.00 94.62 103 MET A C 1
ATOM 768 O O . MET A 1 103 ? -1.032 3.330 -1.745 1.00 94.62 103 MET A O 1
ATOM 772 N N . VAL A 1 104 ? -0.794 1.110 -1.867 1.00 95.19 104 VAL A N 1
ATOM 773 C CA . VAL A 1 104 ? -2.156 0.838 -2.345 1.00 95.19 104 VAL A CA 1
ATOM 774 C C . VAL A 1 104 ? -2.934 0.219 -1.197 1.00 95.19 104 VAL A C 1
ATOM 776 O O . VAL A 1 104 ? -2.381 -0.538 -0.408 1.00 95.19 104 VAL A O 1
ATOM 779 N N . PHE A 1 105 ? -4.219 0.506 -1.081 1.00 95.50 105 PHE A N 1
ATOM 780 C CA . PHE A 1 105 ? -5.079 -0.139 -0.099 1.00 95.50 105 PHE A CA 1
ATOM 781 C C . PHE A 1 105 ? -6.463 -0.369 -0.680 1.00 95.50 105 PHE A C 1
ATOM 783 O O . PHE A 1 105 ? -6.885 0.308 -1.617 1.00 95.50 105 PHE A O 1
ATOM 790 N N . ARG A 1 106 ? -7.186 -1.330 -0.115 1.00 95.31 106 ARG A N 1
ATOM 791 C CA . ARG A 1 106 ? -8.597 -1.541 -0.436 1.00 95.31 106 ARG A CA 1
ATOM 792 C C . ARG A 1 106 ? -9.456 -1.355 0.799 1.00 95.31 106 ARG A C 1
ATOM 794 O O . ARG A 1 106 ? -9.011 -1.666 1.904 1.00 95.31 106 ARG A O 1
ATOM 801 N N . ILE A 1 107 ? -10.685 -0.909 0.580 1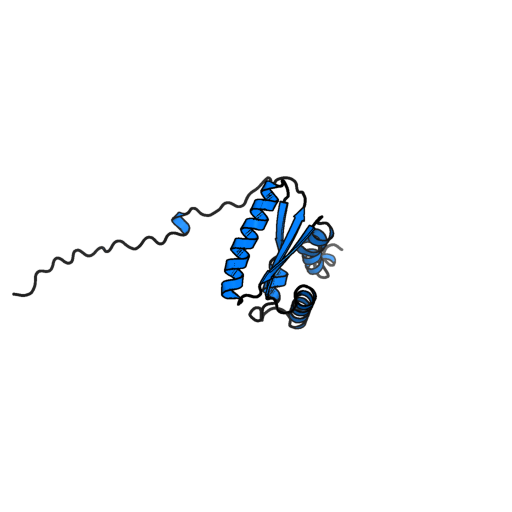.00 95.44 107 ILE A N 1
ATOM 802 C CA . ILE A 1 107 ? -11.710 -0.764 1.608 1.00 95.44 107 ILE A CA 1
ATOM 803 C C . ILE A 1 107 ? -12.946 -1.545 1.171 1.00 95.44 107 ILE A C 1
ATOM 805 O O . ILE A 1 107 ? -13.340 -1.518 0.003 1.00 95.44 107 ILE A O 1
ATOM 809 N N . GLY A 1 108 ? -13.561 -2.248 2.114 1.00 93.38 108 GLY A N 1
ATOM 810 C CA . GLY A 1 108 ? -14.827 -2.935 1.901 1.00 93.38 108 GLY A CA 1
ATOM 811 C C . GLY A 1 108 ? -15.392 -3.485 3.199 1.00 93.38 108 GLY A C 1
ATOM 812 O O . GLY A 1 108 ? -15.026 -3.042 4.281 1.00 93.38 108 GLY A O 1
ATOM 813 N N . HIS A 1 109 ? -16.259 -4.484 3.090 1.00 91.19 109 HIS A N 1
ATOM 814 C CA . HIS A 1 109 ? -16.784 -5.197 4.249 1.00 91.19 109 HIS A CA 1
ATOM 815 C C . HIS A 1 109 ? -16.191 -6.600 4.308 1.00 91.19 109 HIS A C 1
ATOM 817 O O . HIS A 1 109 ? -16.068 -7.284 3.289 1.00 91.19 109 HIS A O 1
ATOM 823 N N . ALA A 1 110 ? -15.831 -7.037 5.509 1.00 87.81 110 ALA A N 1
ATOM 824 C CA . ALA A 1 110 ? -15.430 -8.409 5.765 1.00 87.81 110 ALA A CA 1
ATOM 825 C C . ALA A 1 110 ? -15.998 -8.877 7.105 1.00 87.81 110 ALA A C 1
ATOM 827 O O . ALA A 1 110 ? -16.367 -8.083 7.968 1.00 87.81 110 ALA A O 1
ATOM 828 N N . ARG A 1 111 ? -16.069 -10.197 7.277 1.00 86.75 111 ARG A N 1
ATOM 829 C CA . ARG A 1 111 ? -16.363 -10.791 8.578 1.00 86.75 111 ARG A CA 1
ATOM 830 C C . ARG A 1 111 ? -15.186 -10.527 9.518 1.00 86.75 111 ARG A C 1
ATOM 832 O O . ARG A 1 111 ? -14.041 -10.745 9.125 1.00 86.75 111 ARG A O 1
ATOM 839 N N . ALA A 1 112 ? -15.487 -10.138 10.757 1.00 83.50 112 ALA A N 1
ATOM 840 C CA . ALA A 1 112 ? -14.473 -9.915 11.781 1.00 83.50 112 ALA A CA 1
ATOM 841 C C . ALA A 1 112 ? -13.542 -11.141 11.923 1.00 83.50 112 ALA A C 1
ATOM 843 O O . ALA A 1 112 ? -14.029 -12.281 11.951 1.00 83.50 112 ALA A O 1
ATOM 844 N N . PRO A 1 113 ? -12.215 -10.934 12.009 1.00 84.00 113 PRO A N 1
ATOM 845 C CA . PRO A 1 113 ? -11.263 -12.031 12.079 1.00 84.00 113 PRO A CA 1
ATOM 846 C C . PRO A 1 113 ? -11.390 -12.776 13.412 1.00 84.00 113 PRO A C 1
ATOM 848 O O . PRO A 1 113 ? -11.478 -12.160 14.473 1.00 84.00 113 PRO A O 1
ATOM 851 N N . SER A 1 114 ? -11.354 -14.110 13.358 1.00 87.50 114 SER A N 1
ATOM 852 C CA . SER A 1 114 ? -11.346 -14.974 14.549 1.00 87.50 114 SER A CA 1
ATOM 853 C C . SER A 1 114 ? -9.985 -15.025 15.248 1.00 87.50 114 SER A C 1
ATOM 855 O O . SER A 1 114 ? -9.905 -15.426 16.404 1.00 87.50 114 SER A O 1
ATOM 857 N N . VAL A 1 115 ? -8.918 -14.623 14.552 1.00 88.44 115 VAL A N 1
ATOM 858 C CA . VAL A 1 115 ? -7.539 -14.610 15.048 1.00 88.44 115 VAL A CA 1
ATOM 859 C C . VAL A 1 115 ? -6.931 -13.244 14.766 1.00 88.44 115 VAL A C 1
ATOM 861 O O . VAL A 1 115 ? -7.064 -12.716 13.662 1.00 88.44 115 VAL A O 1
ATOM 864 N N . ARG A 1 116 ? -6.247 -12.674 15.758 1.00 85.94 116 ARG A N 1
ATOM 865 C CA . ARG A 1 116 ? -5.540 -11.397 15.638 1.00 85.94 116 ARG A CA 1
ATOM 866 C C . ARG A 1 116 ? -4.059 -11.600 15.920 1.00 85.94 116 ARG A C 1
ATOM 868 O O . ARG A 1 116 ? -3.690 -12.344 16.822 1.00 85.94 116 ARG A O 1
ATOM 875 N N . THR A 1 117 ? -3.214 -10.921 15.153 1.00 86.50 117 THR A N 1
ATOM 876 C CA . THR A 1 117 ? -1.786 -10.817 15.468 1.00 86.50 117 THR A CA 1
ATOM 877 C C . THR A 1 117 ? -1.622 -10.049 16.775 1.00 86.50 117 THR A C 1
ATOM 879 O O . THR A 1 117 ? -2.133 -8.931 16.883 1.00 86.50 117 THR A O 1
ATOM 882 N N . MET A 1 118 ? -0.893 -10.610 17.734 1.00 90.06 118 MET A N 1
ATOM 883 C CA . MET A 1 118 ? -0.516 -9.894 18.952 1.00 90.06 118 MET A CA 1
ATOM 884 C C . MET A 1 118 ? 0.659 -8.949 18.671 1.00 90.06 118 MET A C 1
ATOM 886 O O . MET A 1 118 ? 1.369 -9.092 17.673 1.00 90.06 118 MET A O 1
ATOM 890 N N . ARG A 1 119 ? 0.843 -7.949 19.532 1.00 89.19 119 ARG A N 1
ATOM 891 C CA . ARG A 1 119 ? 2.047 -7.110 19.548 1.00 89.19 119 ARG A CA 1
ATOM 892 C C . ARG A 1 119 ? 3.016 -7.659 20.591 1.00 89.19 119 ARG A C 1
ATOM 894 O O . ARG A 1 119 ? 2.573 -8.276 21.559 1.00 89.19 119 ARG A O 1
ATOM 901 N N . GLN A 1 120 ? 4.316 -7.452 20.381 1.00 90.94 120 GLN A N 1
ATOM 902 C CA . GLN A 1 120 ? 5.277 -7.649 21.466 1.00 90.94 120 GLN A CA 1
ATOM 903 C C . GLN A 1 120 ? 4.970 -6.643 22.579 1.00 90.94 120 GLN A C 1
ATOM 905 O O . GLN A 1 120 ? 4.358 -5.600 22.326 1.00 90.94 120 GLN A O 1
ATOM 910 N N . SER A 1 121 ? 5.353 -6.981 23.807 1.00 90.88 121 SER A N 1
ATOM 911 C CA . SER A 1 121 ? 5.175 -6.078 24.937 1.00 90.88 121 SER A CA 1
ATOM 912 C C . SER A 1 121 ? 6.046 -4.826 24.764 1.00 90.88 121 SER A C 1
ATOM 914 O O . SER A 1 121 ? 7.010 -4.831 23.996 1.00 90.88 121 SER A O 1
ATOM 916 N N . VAL A 1 122 ? 5.690 -3.732 25.440 1.00 88.94 122 VAL A N 1
ATOM 917 C CA . VAL A 1 122 ? 6.387 -2.441 25.286 1.00 88.94 122 VAL A CA 1
ATOM 918 C C . VAL A 1 122 ? 7.859 -2.562 25.684 1.00 88.94 122 VAL A C 1
ATOM 920 O O . VAL A 1 122 ? 8.726 -1.981 25.037 1.00 88.94 122 VAL A O 1
ATOM 923 N N . GLU A 1 123 ? 8.148 -3.394 26.681 1.00 91.94 123 GLU A N 1
ATOM 924 C CA . GLU A 1 123 ? 9.491 -3.653 27.198 1.00 91.94 123 GLU A CA 1
ATOM 925 C C . GLU A 1 123 ? 10.426 -4.216 26.121 1.00 91.94 123 GLU A C 1
ATOM 927 O O . GLU A 1 123 ? 11.623 -3.959 26.167 1.00 91.94 123 GLU A O 1
ATOM 932 N N . ALA A 1 124 ? 9.896 -4.914 25.108 1.00 89.69 124 ALA A N 1
ATOM 933 C CA . ALA A 1 124 ? 10.689 -5.423 23.988 1.00 89.69 124 ALA A CA 1
ATOM 934 C C . ALA A 1 124 ? 11.266 -4.312 23.086 1.00 89.69 124 ALA A C 1
ATOM 936 O O . ALA A 1 124 ? 12.171 -4.578 22.297 1.00 89.69 124 ALA A O 1
ATOM 937 N N . TYR A 1 125 ? 10.747 -3.084 23.185 1.00 87.81 125 TYR A N 1
ATOM 938 C CA . TYR A 1 125 ? 11.177 -1.925 22.395 1.00 87.81 125 TYR A CA 1
ATOM 939 C C . TYR A 1 125 ? 11.923 -0.874 23.227 1.00 87.81 125 TYR A C 1
ATOM 941 O O . TYR A 1 125 ? 12.509 0.052 22.663 1.00 87.81 125 TYR A O 1
ATOM 949 N N . CYS A 1 126 ? 11.909 -0.993 24.556 1.00 86.81 126 CYS A N 1
ATOM 950 C CA . CYS A 1 126 ? 12.620 -0.088 25.448 1.00 86.81 126 CYS A CA 1
ATOM 951 C C . CYS A 1 126 ? 14.070 -0.551 25.625 1.00 86.81 126 CYS A C 1
ATOM 953 O O . CYS A 1 126 ? 14.335 -1.655 26.092 1.00 86.81 126 CYS A O 1
ATOM 955 N N . TYR A 1 127 ? 15.026 0.321 25.307 1.00 79.12 127 TYR A N 1
ATOM 956 C CA . TYR A 1 127 ? 16.408 0.128 25.731 1.00 79.12 127 TYR A CA 1
ATOM 957 C C . TYR A 1 127 ? 16.507 0.415 27.235 1.00 79.12 127 TYR A C 1
ATOM 959 O O . TYR A 1 127 ? 16.277 1.549 27.655 1.00 79.12 127 TYR A O 1
ATOM 967 N N . ALA A 1 128 ? 16.844 -0.591 28.043 1.00 71.88 128 ALA A N 1
ATOM 968 C CA . ALA A 1 128 ? 17.245 -0.375 29.428 1.00 71.88 128 ALA A CA 1
ATOM 969 C C . ALA A 1 128 ? 18.734 0.015 29.433 1.00 71.88 128 ALA A C 1
ATOM 971 O O . ALA A 1 128 ? 19.570 -0.814 29.063 1.00 71.88 128 ALA A O 1
ATOM 972 N N . PRO A 1 129 ? 19.106 1.258 29.790 1.00 65.75 129 PRO A N 1
ATOM 973 C CA . PRO A 1 129 ? 20.511 1.593 29.947 1.00 65.75 129 PRO A CA 1
ATOM 974 C C . PRO A 1 129 ? 21.101 0.728 31.061 1.00 65.75 129 PRO A C 1
ATOM 976 O O . PRO A 1 129 ? 20.527 0.640 32.144 1.00 65.75 129 PRO A O 1
ATOM 979 N N . ALA A 1 130 ? 22.231 0.073 30.781 1.00 65.88 130 ALA A N 1
ATOM 980 C CA . ALA A 1 130 ? 22.964 -0.682 31.787 1.00 65.88 130 ALA A CA 1
ATOM 981 C C . ALA A 1 130 ? 23.246 0.229 32.989 1.00 65.88 130 ALA A C 1
ATOM 983 O O . ALA A 1 130 ? 23.810 1.317 32.828 1.00 65.88 130 ALA A O 1
ATOM 984 N N . GLU A 1 131 ? 22.832 -0.202 34.180 1.00 62.94 131 GLU A N 1
ATOM 985 C CA . GLU A 1 131 ? 23.218 0.457 35.421 1.00 62.94 131 GLU A CA 1
ATOM 986 C C . GLU A 1 131 ? 24.747 0.547 35.443 1.00 62.94 131 GLU A C 1
ATOM 988 O O . GLU A 1 131 ? 25.444 -0.456 35.274 1.00 62.94 131 GLU A O 1
ATOM 993 N N . ARG A 1 132 ? 25.287 1.761 35.593 1.00 52.81 132 ARG A N 1
ATOM 994 C CA . ARG A 1 132 ? 26.722 1.952 35.807 1.00 52.81 132 ARG A CA 1
ATOM 995 C C . ARG A 1 132 ? 27.076 1.334 37.160 1.00 52.81 132 ARG A C 1
ATOM 997 O O . ARG A 1 132 ? 27.026 2.007 38.183 1.00 52.81 132 ARG A O 1
ATOM 1004 N N . SER A 1 133 ? 27.442 0.058 37.170 1.00 56.34 133 SER A N 1
ATOM 1005 C CA . SER A 1 133 ? 28.190 -0.550 38.263 1.00 56.34 133 SER A CA 1
ATOM 1006 C C . SER A 1 133 ? 29.595 0.053 38.250 1.00 56.34 133 SER A C 1
ATOM 1008 O O . SER A 1 133 ? 30.457 -0.376 37.486 1.00 56.34 133 SER A O 1
ATOM 1010 N N . GLY A 1 134 ? 29.795 1.108 39.033 1.00 47.75 134 GLY A N 1
ATOM 1011 C CA . GLY A 1 134 ? 31.060 1.829 39.120 1.00 47.75 134 GLY A CA 1
ATOM 1012 C C . GLY A 1 134 ? 31.116 2.653 40.393 1.00 47.75 134 GLY A C 1
ATOM 1013 O O . GLY A 1 134 ? 30.968 3.871 40.365 1.00 47.75 134 GLY A O 1
ATOM 1014 N N . SER A 1 135 ? 31.281 1.964 41.520 1.00 50.28 135 SER A N 1
ATOM 1015 C CA . SER A 1 135 ? 31.843 2.539 42.734 1.00 50.28 135 SER A CA 1
ATOM 1016 C C . SER A 1 135 ? 33.310 2.895 42.468 1.00 50.28 135 SER A C 1
ATOM 1018 O O . SER A 1 135 ? 34.199 2.105 42.778 1.00 50.28 135 SER A O 1
ATOM 1020 N N . ASP A 1 136 ? 33.573 4.067 41.893 1.00 48.75 136 ASP A N 1
ATOM 1021 C CA . ASP A 1 136 ? 34.920 4.645 41.900 1.00 48.75 136 ASP A CA 1
ATOM 1022 C C . ASP A 1 136 ? 35.165 5.278 43.273 1.00 48.75 136 ASP A C 1
ATOM 1024 O O . ASP A 1 136 ? 35.040 6.482 43.495 1.00 48.75 136 ASP A O 1
ATOM 1028 N N . SER A 1 137 ? 35.470 4.408 44.232 1.00 50.12 137 SER A N 1
ATOM 1029 C CA . SER A 1 137 ? 36.125 4.749 45.487 1.00 50.12 137 SER A CA 1
ATOM 1030 C C . SER A 1 137 ? 37.615 4.413 45.380 1.00 50.12 137 SER A C 1
ATOM 1032 O O . SER A 1 137 ? 38.054 3.376 45.864 1.00 50.12 137 SER A O 1
ATOM 1034 N N . GLU A 1 138 ? 38.391 5.304 44.769 1.00 42.97 138 GLU A N 1
ATOM 1035 C CA . GLU A 1 138 ? 39.847 5.434 44.939 1.00 42.97 138 GLU A CA 1
ATOM 1036 C C . GLU A 1 138 ? 40.107 6.951 45.019 1.00 42.97 138 GLU A C 1
ATOM 1038 O O . GLU A 1 138 ? 39.910 7.672 44.052 1.00 42.97 138 GLU A O 1
ATOM 1043 N N . SER A 1 139 ? 40.344 7.580 46.176 1.00 48.66 139 SER A N 1
ATOM 1044 C CA . SER A 1 139 ? 41.505 7.410 47.058 1.00 48.66 139 SER A CA 1
ATOM 1045 C C . SER A 1 139 ? 42.785 7.128 46.280 1.00 48.66 139 SER A C 1
ATOM 1047 O O . SER A 1 139 ? 43.230 5.987 46.212 1.00 48.66 139 SER A O 1
ATOM 1049 N N . ARG A 1 140 ? 43.351 8.182 45.684 1.00 42.88 140 ARG A N 1
ATOM 1050 C CA . ARG A 1 140 ? 44.788 8.388 45.439 1.00 42.88 140 ARG A CA 1
ATOM 1051 C C . ARG A 1 140 ? 44.956 9.727 44.737 1.00 42.88 140 ARG A C 1
ATOM 1053 O O . ARG A 1 140 ? 44.655 9.828 43.563 1.00 42.88 140 ARG A O 1
ATOM 1060 N N . PHE A 1 141 ? 45.350 10.742 45.494 1.00 46.38 141 PHE A N 1
ATOM 1061 C CA . PHE A 1 141 ? 46.477 11.639 45.218 1.00 46.38 141 PHE A CA 1
ATOM 1062 C C . PHE A 1 141 ? 46.590 12.549 46.446 1.00 46.38 141 PHE A C 1
ATOM 1064 O O . PHE A 1 141 ? 45.911 13.567 46.571 1.00 46.38 141 PHE A O 1
ATOM 1071 N N . ALA A 1 142 ? 47.374 12.047 47.401 1.00 41.03 142 ALA A N 1
ATOM 1072 C CA . ALA A 1 142 ? 48.250 12.887 48.200 1.00 41.03 142 ALA A CA 1
ATOM 1073 C C . ALA A 1 142 ? 49.380 13.415 47.303 1.00 41.03 142 ALA A C 1
ATOM 1075 O O . ALA A 1 142 ? 49.684 12.722 46.299 1.00 41.03 142 ALA A O 1
#

Radius of gyration: 23.45 Å; chains: 1; bounding box: 66×50×65 Å

pLDDT: mean 84.36, std 15.75, range [41.03, 97.5]